Protein AF-A0A937RK94-F1 (afdb_monomer)

Sequence (87 aa):
MPGHSPTSSYFSETDAGLTAAELDAARAELACYRVTYREAYAIGVLAAVAEAVAGDRVDQYTRATARRGLALAEVAHEPTGNLPGVA

pLDDT: mean 78.45, std 21.26, range [36.59, 95.88]

Foldseek 3Di:
DDDDDPPPPPDDPPPVDQDPVLLVVLCVVCVPDDLVCLQVVLVVLVVVLVVCVVVVVDDPVSVVSNSSSVSSNVNSPPPPPPDPDDD

Solvent-accessible surface area (backbone atoms only — not comparable to full-atom values): 5379 Å² total; per-residue (Å²): 135,86,81,80,72,80,76,80,83,83,69,77,85,85,73,84,66,86,50,72,67,51,41,50,52,26,45,62,60,46,66,81,43,59,76,90,48,30,49,63,49,18,50,53,44,41,50,56,36,51,54,33,54,76,66,72,56,75,46,75,63,43,53,52,46,42,55,50,18,52,25,24,42,55,56,46,66,51,74,82,85,77,66,92,83,86,129

Radius of gyration: 18.22 Å; Cα contacts (8 Å, |Δi|>4): 54; chains: 1; bounding box: 58×34×46 Å

Structure (mmCIF, N/CA/C/O backbone):
data_AF-A0A937RK94-F1
#
_entry.id   AF-A0A937RK94-F1
#
loop_
_atom_site.group_PDB
_atom_site.id
_atom_site.type_symbol
_atom_site.label_atom_id
_atom_site.label_alt_id
_atom_site.label_comp_id
_atom_site.label_asym_id
_atom_site.label_entity_id
_atom_site.label_seq_id
_atom_site.pdbx_PDB_ins_code
_atom_site.Cartn_x
_atom_site.Cartn_y
_atom_site.Cartn_z
_atom_site.occupancy
_atom_site.B_iso_or_equiv
_atom_site.auth_seq_id
_atom_site.auth_comp_id
_atom_site.auth_asym_id
_atom_site.auth_atom_id
_atom_site.pdbx_PDB_model_num
ATOM 1 N N . MET A 1 1 ? 45.578 -25.130 -3.364 1.00 40.44 1 MET A N 1
ATOM 2 C CA . MET A 1 1 ? 44.846 -23.981 -3.934 1.00 40.44 1 MET A CA 1
ATOM 3 C C . MET A 1 1 ? 43.622 -23.731 -3.069 1.00 40.44 1 MET A C 1
ATOM 5 O O . MET A 1 1 ? 42.859 -24.675 -2.907 1.00 40.44 1 MET A O 1
ATOM 9 N N . PRO A 1 2 ? 43.446 -22.550 -2.457 1.00 41.31 2 PRO A N 1
ATOM 10 C CA . PRO A 1 2 ? 42.218 -22.236 -1.741 1.00 41.31 2 PRO A CA 1
ATOM 11 C C . PRO A 1 2 ? 41.146 -21.793 -2.744 1.00 41.31 2 PRO A C 1
ATOM 13 O O . PRO A 1 2 ? 41.380 -20.905 -3.561 1.00 41.31 2 PRO A O 1
ATOM 16 N N . GLY A 1 3 ? 39.989 -22.453 -2.701 1.00 39.81 3 GLY A N 1
ATOM 17 C CA . GLY A 1 3 ? 38.822 -22.093 -3.494 1.00 39.81 3 GLY A CA 1
ATOM 18 C C . GLY A 1 3 ? 38.225 -20.783 -2.995 1.00 39.81 3 GLY A C 1
ATOM 19 O O . GLY A 1 3 ? 37.727 -20.710 -1.873 1.00 39.81 3 GLY A O 1
ATOM 20 N N . HIS A 1 4 ? 38.264 -19.754 -3.834 1.00 39.16 4 HIS A N 1
ATOM 21 C CA . HIS A 1 4 ? 37.453 -18.563 -3.638 1.00 39.16 4 HIS A CA 1
ATOM 22 C C . HIS A 1 4 ? 35.993 -18.941 -3.897 1.00 39.16 4 HIS A C 1
ATOM 24 O O . HIS A 1 4 ? 35.568 -19.067 -5.043 1.00 39.16 4 HIS A O 1
ATOM 30 N N . SER A 1 5 ? 35.227 -19.148 -2.825 1.00 44.16 5 SER A N 1
ATOM 31 C CA . SER A 1 5 ? 33.773 -19.020 -2.916 1.00 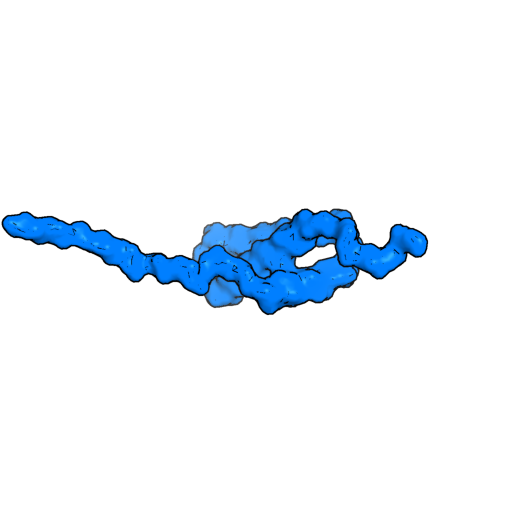44.16 5 SER A CA 1
ATOM 32 C C . SER A 1 5 ? 33.479 -17.553 -3.225 1.00 44.16 5 SER A C 1
ATOM 34 O O . SER A 1 5 ? 33.994 -16.692 -2.505 1.00 44.16 5 SER A O 1
ATOM 36 N N . PRO A 1 6 ? 32.712 -17.223 -4.275 1.00 47.84 6 PRO A N 1
ATOM 37 C CA . PRO A 1 6 ? 32.278 -15.855 -4.468 1.00 47.84 6 PRO A CA 1
ATOM 38 C C . PRO A 1 6 ? 31.362 -15.513 -3.294 1.00 47.84 6 PRO A C 1
ATOM 40 O O . PRO A 1 6 ? 30.248 -16.023 -3.188 1.00 47.84 6 PRO A O 1
ATOM 43 N N . THR A 1 7 ? 31.839 -14.671 -2.379 1.00 47.16 7 THR A N 1
ATOM 44 C CA . THR A 1 7 ? 30.959 -13.905 -1.501 1.00 47.16 7 THR A CA 1
ATOM 45 C C . THR A 1 7 ? 30.029 -13.129 -2.417 1.00 47.16 7 THR A C 1
ATOM 47 O O . THR A 1 7 ? 30.443 -12.165 -3.058 1.00 47.16 7 THR A O 1
ATOM 50 N N . SER A 1 8 ? 28.797 -13.621 -2.535 1.00 42.75 8 SER A N 1
ATOM 51 C CA . SER A 1 8 ? 27.683 -12.934 -3.171 1.00 42.75 8 SER A CA 1
ATOM 52 C C . SER A 1 8 ? 27.449 -11.633 -2.411 1.00 42.75 8 SER A C 1
ATOM 54 O O . SER A 1 8 ? 26.694 -11.576 -1.449 1.00 42.75 8 SER A O 1
ATOM 56 N N . SER A 1 9 ? 28.159 -10.583 -2.805 1.00 43.50 9 SER A N 1
ATOM 57 C CA . SER A 1 9 ? 28.017 -9.234 -2.270 1.00 43.50 9 SER A CA 1
ATOM 58 C C . SER A 1 9 ? 26.938 -8.460 -3.035 1.00 43.50 9 SER A C 1
ATOM 60 O O . SER A 1 9 ? 27.110 -7.272 -3.293 1.00 43.50 9 SER A O 1
ATOM 62 N N . TYR A 1 10 ? 25.869 -9.133 -3.483 1.00 43.72 10 TYR A N 1
ATOM 63 C CA . TYR A 1 10 ? 24.854 -8.526 -4.355 1.00 43.72 10 TYR A CA 1
ATOM 64 C C . TYR A 1 10 ? 23.582 -8.067 -3.635 1.00 43.72 10 TYR A C 1
ATOM 66 O O . TYR A 1 10 ? 22.686 -7.536 -4.277 1.00 43.72 10 TYR A O 1
ATOM 74 N N . PHE A 1 11 ? 23.497 -8.210 -2.313 1.00 39.38 11 PHE A N 1
ATOM 75 C CA . PHE A 1 11 ? 22.407 -7.629 -1.534 1.00 39.38 11 PHE A CA 1
ATOM 76 C C . PHE A 1 11 ? 22.964 -7.053 -0.239 1.00 39.38 11 PHE A C 1
ATOM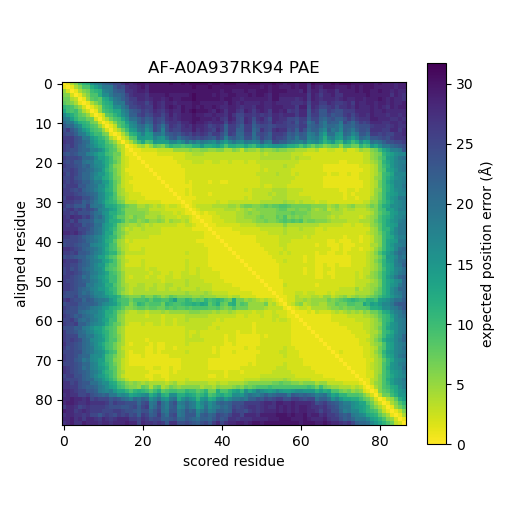 78 O O . PHE A 1 11 ? 23.220 -7.770 0.721 1.00 39.38 11 PHE A O 1
ATOM 85 N N . SER A 1 12 ? 23.192 -5.741 -0.233 1.00 38.62 12 SER A N 1
ATOM 86 C CA . SER A 1 12 ? 23.385 -5.005 1.012 1.00 38.62 12 SER A CA 1
ATOM 87 C C . SER A 1 12 ? 22.048 -5.017 1.755 1.00 38.62 12 SER A C 1
ATOM 89 O O . SER A 1 12 ? 21.076 -4.436 1.278 1.00 38.62 12 SER A O 1
ATOM 91 N N . GLU A 1 13 ? 21.995 -5.685 2.906 1.00 46.06 13 GLU A N 1
ATOM 92 C CA . GLU A 1 13 ? 20.837 -5.836 3.811 1.00 46.06 13 GLU A CA 1
ATOM 93 C C . GLU A 1 13 ? 20.303 -4.513 4.409 1.00 46.06 13 GLU A C 1
ATOM 95 O O . GLU A 1 13 ? 19.528 -4.517 5.361 1.00 46.06 13 GLU A O 1
ATOM 100 N N . THR A 1 14 ? 20.685 -3.357 3.869 1.00 45.69 14 THR A N 1
ATOM 101 C CA . THR A 1 14 ? 20.384 -2.035 4.434 1.00 45.69 14 THR A CA 1
ATOM 102 C C . THR A 1 14 ? 19.175 -1.322 3.822 1.00 45.69 14 THR A C 1
ATOM 104 O O . THR A 1 14 ? 18.876 -0.212 4.247 1.00 45.69 14 THR A O 1
ATOM 107 N N . ASP A 1 15 ? 18.442 -1.945 2.891 1.00 50.41 15 ASP A N 1
ATOM 108 C CA . ASP A 1 15 ? 17.244 -1.348 2.256 1.00 50.41 15 ASP A CA 1
ATOM 109 C C . ASP A 1 15 ? 16.007 -2.278 2.272 1.00 50.41 15 ASP A C 1
ATOM 111 O O . ASP A 1 15 ? 15.068 -2.130 1.490 1.00 50.41 15 ASP A O 1
ATOM 115 N N . ALA A 1 16 ? 16.013 -3.293 3.145 1.00 59.56 16 ALA A N 1
ATOM 116 C CA . ALA A 1 16 ? 15.029 -4.381 3.131 1.00 59.56 16 ALA A CA 1
ATOM 117 C C . ALA A 1 16 ? 13.696 -4.064 3.844 1.00 59.56 16 ALA A C 1
ATOM 119 O O . ALA A 1 16 ? 12.773 -4.874 3.789 1.00 59.56 16 ALA A O 1
ATOM 120 N N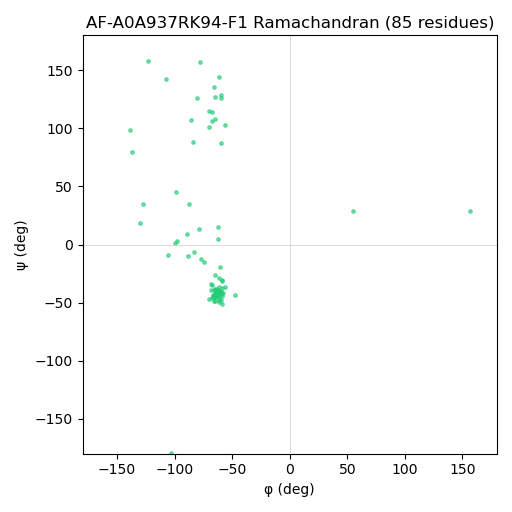 . GLY A 1 17 ? 13.579 -2.912 4.514 1.00 78.19 17 GLY A N 1
ATOM 121 C CA . GLY A 1 17 ? 12.411 -2.541 5.317 1.00 78.19 17 GLY A CA 1
ATOM 122 C C . GLY A 1 17 ? 11.758 -1.228 4.886 1.00 78.19 17 GLY A C 1
ATOM 123 O O . GLY A 1 17 ? 12.388 -0.360 4.275 1.00 78.19 17 GLY A O 1
ATOM 124 N N . LEU A 1 18 ? 10.482 -1.077 5.240 1.00 87.31 18 LEU A N 1
ATOM 125 C CA . LEU A 1 18 ? 9.796 0.212 5.195 1.00 87.31 18 LEU A CA 1
ATOM 126 C C . LEU A 1 18 ? 10.417 1.157 6.221 1.00 87.31 18 LEU A C 1
ATOM 128 O O . LEU A 1 18 ? 10.682 0.782 7.364 1.00 87.31 18 LEU A O 1
ATOM 132 N N . THR A 1 19 ? 10.645 2.396 5.815 1.00 91.94 19 THR A N 1
ATOM 133 C CA . THR A 1 19 ? 11.157 3.435 6.705 1.00 91.94 19 THR A CA 1
ATOM 134 C C . THR A 1 19 ? 10.045 3.970 7.606 1.00 91.94 19 THR A C 1
ATOM 136 O O . THR A 1 19 ? 8.865 3.936 7.257 1.00 91.94 19 THR A O 1
ATOM 139 N N . ALA A 1 20 ? 10.419 4.547 8.753 1.00 90.75 20 ALA A N 1
ATOM 140 C CA . ALA A 1 20 ? 9.460 5.220 9.631 1.00 90.75 20 ALA A CA 1
ATOM 141 C C . ALA A 1 20 ? 8.685 6.332 8.898 1.00 90.75 20 ALA A C 1
ATOM 143 O O . ALA A 1 20 ? 7.483 6.470 9.093 1.00 90.75 20 ALA A O 1
ATOM 144 N N . ALA A 1 21 ? 9.348 7.060 7.993 1.00 92.81 21 ALA A N 1
ATOM 145 C CA . ALA A 1 21 ? 8.716 8.101 7.187 1.00 92.81 21 ALA A CA 1
ATOM 146 C C . ALA A 1 21 ? 7.644 7.547 6.232 1.00 92.81 21 ALA A C 1
ATOM 148 O O . ALA A 1 21 ? 6.602 8.173 6.051 1.00 92.81 21 ALA A O 1
ATOM 149 N N . GLU A 1 22 ? 7.870 6.373 5.636 1.00 93.69 22 GLU A N 1
ATOM 150 C CA . GLU A 1 22 ? 6.877 5.712 4.779 1.00 93.69 22 GLU A CA 1
ATOM 151 C C . GLU A 1 22 ? 5.670 5.223 5.582 1.00 93.69 22 GLU A C 1
ATOM 153 O O . GLU A 1 22 ? 4.535 5.372 5.131 1.00 93.69 22 GLU A O 1
ATOM 158 N N . LEU A 1 23 ? 5.902 4.698 6.787 1.00 93.56 23 LEU A N 1
ATOM 159 C CA . LEU A 1 23 ? 4.828 4.299 7.698 1.00 93.56 23 LEU A CA 1
ATOM 160 C C . LEU A 1 23 ? 4.025 5.510 8.190 1.00 93.56 23 LEU A C 1
ATOM 162 O O . LEU A 1 23 ? 2.799 5.468 8.188 1.00 93.56 23 LEU A O 1
ATOM 166 N N . ASP A 1 24 ? 4.681 6.612 8.555 1.00 94.62 24 ASP A N 1
ATOM 167 C CA . ASP A 1 24 ? 3.998 7.837 8.984 1.00 94.62 24 ASP A CA 1
ATOM 168 C C . ASP A 1 24 ? 3.190 8.471 7.847 1.00 94.62 24 ASP A C 1
ATOM 170 O O . ASP A 1 24 ? 2.055 8.903 8.061 1.00 94.62 24 ASP A O 1
ATOM 174 N N . ALA A 1 25 ? 3.721 8.460 6.622 1.00 93.62 25 ALA A N 1
ATOM 175 C CA . ALA A 1 25 ? 2.976 8.878 5.440 1.00 93.62 25 ALA A CA 1
ATOM 176 C C . ALA A 1 25 ? 1.744 7.988 5.207 1.00 93.62 25 ALA A C 1
ATOM 178 O O . ALA A 1 25 ? 0.648 8.505 4.990 1.00 93.62 25 ALA A O 1
ATOM 179 N N . ALA A 1 26 ? 1.888 6.663 5.322 1.00 94.56 26 ALA A N 1
ATOM 180 C CA . ALA A 1 26 ? 0.777 5.723 5.201 1.00 94.56 26 ALA A CA 1
ATOM 181 C C . ALA A 1 26 ? -0.281 5.913 6.304 1.00 94.56 26 ALA A C 1
ATOM 183 O O . ALA A 1 26 ? -1.478 5.885 6.014 1.00 94.56 26 ALA A O 1
ATOM 184 N N . ARG A 1 27 ? 0.127 6.183 7.553 1.00 93.56 27 ARG A N 1
ATOM 185 C CA . ARG A 1 27 ? -0.787 6.538 8.657 1.00 93.56 27 ARG A CA 1
ATOM 186 C C . ARG A 1 27 ? -1.556 7.815 8.368 1.00 93.56 27 ARG A C 1
ATOM 188 O O . ARG A 1 27 ? -2.776 7.826 8.526 1.00 93.56 27 ARG A O 1
ATOM 195 N N . ALA A 1 28 ? -0.870 8.868 7.927 1.00 94.44 28 ALA A N 1
ATOM 196 C CA . ALA A 1 28 ? -1.505 10.131 7.564 1.00 94.44 28 ALA A CA 1
ATOM 197 C C . ALA A 1 28 ? -2.513 9.945 6.418 1.00 94.44 28 ALA A C 1
ATOM 199 O O . ALA A 1 28 ? -3.609 10.500 6.455 1.00 94.44 28 ALA A O 1
ATOM 200 N N . GLU A 1 29 ? -2.177 9.114 5.433 1.00 94.06 29 GLU A N 1
ATOM 201 C CA . GLU A 1 29 ? -3.051 8.807 4.306 1.00 94.06 29 GLU A CA 1
ATOM 202 C C . GLU A 1 29 ? -4.294 8.003 4.733 1.00 94.06 29 GLU A C 1
ATOM 204 O O . GLU A 1 29 ? -5.424 8.357 4.385 1.00 94.06 29 GLU A O 1
ATOM 209 N N . LEU A 1 30 ? -4.112 6.959 5.548 1.00 91.88 30 LEU A N 1
ATOM 210 C CA . LEU A 1 30 ? -5.200 6.114 6.051 1.00 91.88 30 LEU A CA 1
ATOM 211 C C . LEU A 1 30 ? -6.052 6.781 7.140 1.00 91.88 30 LEU A C 1
ATOM 213 O O . LEU A 1 30 ? -7.160 6.308 7.418 1.00 91.88 30 LEU A O 1
ATOM 217 N N . ALA A 1 31 ? -5.589 7.883 7.738 1.00 90.25 31 ALA A N 1
ATOM 218 C CA . ALA A 1 31 ? -6.348 8.655 8.722 1.00 90.25 31 ALA A CA 1
ATOM 219 C C . ALA A 1 31 ? -7.679 9.181 8.155 1.00 90.25 31 ALA A C 1
ATOM 221 O O . ALA A 1 31 ? -8.664 9.268 8.886 1.00 90.25 31 ALA A O 1
ATOM 222 N N . CYS A 1 32 ? -7.735 9.455 6.848 1.00 86.00 32 CYS A N 1
ATOM 223 C CA . CYS A 1 32 ? -8.938 9.919 6.150 1.00 86.00 32 CYS A CA 1
ATOM 224 C C . CYS A 1 32 ? -9.965 8.806 5.871 1.00 86.00 32 CYS A C 1
ATOM 226 O O . CYS A 1 32 ? -11.103 9.098 5.498 1.00 86.00 32 CYS A O 1
ATOM 228 N N . TYR A 1 33 ? -9.590 7.535 6.043 1.00 85.81 33 TYR A N 1
ATOM 229 C CA . TYR A 1 33 ? -10.442 6.385 5.749 1.00 85.81 33 TYR A CA 1
ATOM 230 C C . TYR A 1 33 ? -10.933 5.713 7.030 1.00 85.81 33 TYR A C 1
ATOM 232 O O . TYR A 1 33 ? -10.195 5.554 8.009 1.00 85.81 33 TYR A O 1
ATOM 240 N N . ARG A 1 34 ? -12.189 5.240 7.008 1.00 86.56 34 ARG A N 1
ATOM 241 C CA . ARG A 1 34 ? -12.686 4.352 8.068 1.00 86.56 34 ARG A CA 1
ATOM 242 C C . ARG A 1 34 ? -11.850 3.078 8.081 1.00 86.56 34 ARG A C 1
ATOM 244 O O . ARG A 1 34 ? -11.500 2.571 7.019 1.00 86.56 34 ARG A O 1
ATOM 251 N N . VAL A 1 35 ? -11.616 2.539 9.275 1.00 83.56 35 VAL A N 1
ATOM 252 C CA . VAL A 1 35 ? -10.814 1.324 9.511 1.00 83.56 35 VAL A CA 1
ATOM 253 C C . VAL A 1 35 ? -11.213 0.186 8.568 1.00 83.56 35 VAL A C 1
ATOM 255 O O . VAL A 1 35 ? -10.354 -0.407 7.931 1.00 83.56 35 VAL A O 1
ATOM 258 N N . THR A 1 36 ? -12.518 -0.025 8.378 1.00 86.44 36 THR A N 1
ATOM 259 C CA . THR A 1 36 ? -13.083 -1.064 7.499 1.00 86.44 36 THR A CA 1
ATOM 260 C C . THR A 1 36 ? -12.690 -0.948 6.022 1.00 86.44 36 THR A C 1
ATOM 262 O O . THR A 1 36 ? -12.835 -1.917 5.290 1.00 86.44 36 THR A O 1
ATOM 265 N N . TYR A 1 37 ? -12.238 0.222 5.559 1.00 88.44 37 TYR A N 1
ATOM 266 C CA . TYR A 1 37 ? -11.852 0.459 4.163 1.00 88.44 37 TYR A CA 1
ATOM 267 C C . TYR A 1 37 ? -10.337 0.540 3.949 1.00 88.44 37 TYR A C 1
ATOM 269 O O . TYR A 1 37 ? -9.897 0.563 2.801 1.00 88.44 37 TYR A O 1
ATOM 277 N N . ARG A 1 38 ? -9.533 0.582 5.019 1.00 90.94 38 ARG A N 1
ATOM 278 C CA . ARG A 1 38 ? -8.073 0.751 4.921 1.00 90.94 38 ARG A CA 1
ATOM 279 C C . ARG A 1 38 ? -7.406 -0.423 4.212 1.00 90.94 38 ARG A C 1
ATOM 281 O O . ARG A 1 38 ? -6.578 -0.216 3.332 1.00 90.94 38 ARG A O 1
ATOM 288 N N . GLU A 1 39 ? -7.827 -1.639 4.546 1.00 90.25 39 GLU A N 1
ATOM 289 C CA . GLU A 1 39 ? -7.311 -2.865 3.936 1.00 90.25 39 GLU A CA 1
ATOM 290 C C . GLU A 1 39 ? -7.667 -2.948 2.445 1.00 90.25 39 GLU A C 1
ATOM 292 O O . GLU A 1 39 ? -6.788 -3.128 1.607 1.00 90.25 39 GLU A O 1
ATOM 297 N N . ALA A 1 40 ? -8.936 -2.716 2.092 1.00 93.06 40 ALA A N 1
ATOM 298 C CA . ALA A 1 40 ? -9.377 -2.703 0.696 1.00 93.06 40 ALA A CA 1
ATOM 299 C C . ALA A 1 40 ? -8.621 -1.654 -0.139 1.00 93.06 40 ALA A C 1
ATOM 301 O O . ALA A 1 40 ? -8.277 -1.901 -1.295 1.00 93.06 40 ALA A O 1
ATOM 302 N N . TYR A 1 41 ? -8.327 -0.497 0.458 1.00 93.12 41 TYR A N 1
ATOM 303 C CA . TYR A 1 41 ? -7.536 0.544 -0.182 1.00 93.12 41 TYR A CA 1
ATOM 304 C C . TYR A 1 41 ? -6.087 0.099 -0.438 1.00 93.12 41 TYR A C 1
ATOM 306 O O . TYR A 1 41 ? -5.603 0.218 -1.565 1.00 93.12 41 TYR A O 1
ATOM 314 N N . ALA A 1 42 ? -5.414 -0.471 0.567 1.00 94.19 42 ALA A N 1
ATOM 315 C CA . ALA A 1 42 ? -4.057 -1.001 0.421 1.00 94.19 42 ALA A CA 1
ATOM 316 C C . ALA A 1 42 ? -3.981 -2.110 -0.646 1.00 94.19 42 ALA A C 1
ATOM 318 O O . ALA A 1 42 ? -3.088 -2.093 -1.496 1.00 94.19 42 ALA A O 1
ATOM 319 N N . ILE A 1 43 ? -4.964 -3.020 -0.665 1.00 94.88 43 ILE A N 1
ATOM 320 C CA . ILE A 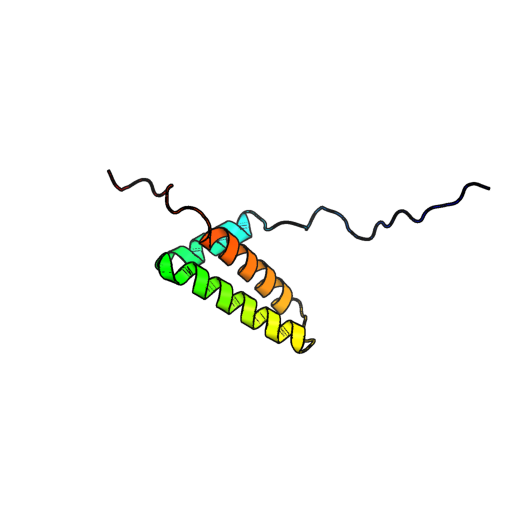1 43 ? -5.090 -4.070 -1.687 1.00 94.88 43 ILE A CA 1
ATOM 321 C C . ILE A 1 43 ? -5.207 -3.457 -3.086 1.00 94.88 43 ILE A C 1
ATOM 323 O O . ILE A 1 43 ? -4.528 -3.911 -4.005 1.00 94.88 43 ILE A O 1
ATOM 327 N N . GLY A 1 44 ? -6.017 -2.409 -3.260 1.00 95.88 44 GLY A N 1
ATOM 328 C CA . GLY A 1 44 ? -6.161 -1.724 -4.547 1.00 95.88 44 GLY A CA 1
ATOM 329 C C . GLY A 1 44 ? -4.847 -1.128 -5.061 1.00 95.88 44 GLY A C 1
ATOM 330 O O . GLY A 1 44 ? -4.527 -1.258 -6.242 1.00 95.88 44 GLY A O 1
ATOM 331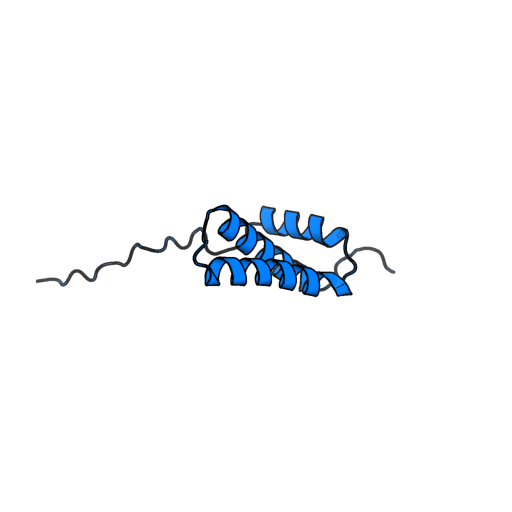 N N . VAL A 1 45 ? -4.046 -0.529 -4.173 1.00 95.12 45 VAL A N 1
ATOM 332 C CA . VAL A 1 45 ? -2.718 0.002 -4.528 1.00 95.12 45 VAL A CA 1
ATOM 333 C C . VAL A 1 45 ? -1.773 -1.123 -4.960 1.00 95.12 45 VAL A C 1
ATOM 335 O O . VAL A 1 45 ? -1.093 -0.997 -5.979 1.00 95.12 45 VAL A O 1
ATOM 338 N N . LEU A 1 46 ? -1.752 -2.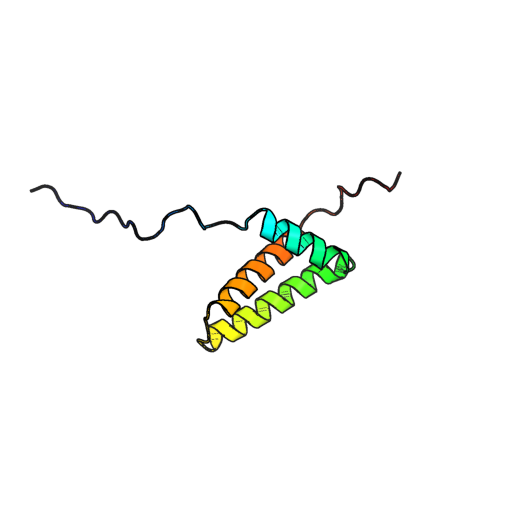241 -4.231 1.00 95.69 46 LEU A N 1
ATOM 339 C CA . LEU A 1 46 ? -0.917 -3.397 -4.572 1.00 95.69 46 LEU A CA 1
ATOM 340 C C . LEU A 1 46 ? -1.366 -4.088 -5.869 1.00 95.69 46 LEU A C 1
ATOM 342 O O . LEU A 1 46 ? -0.520 -4.534 -6.642 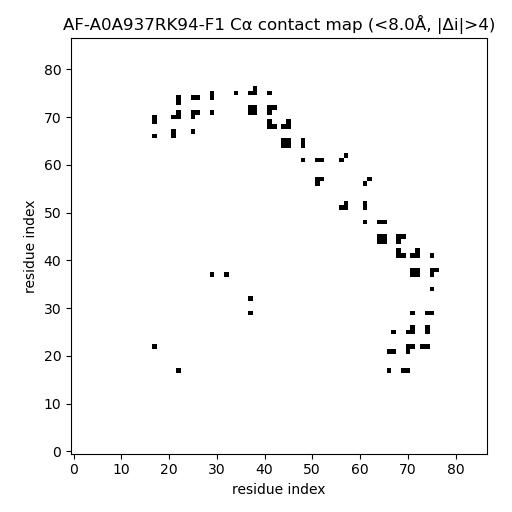1.00 95.69 46 LEU A O 1
ATOM 346 N N . ALA A 1 47 ? -2.670 -4.132 -6.152 1.00 95.50 47 ALA A N 1
ATOM 347 C CA . ALA A 1 47 ? -3.201 -4.673 -7.401 1.00 95.50 47 ALA A CA 1
ATOM 348 C C . ALA A 1 47 ? -2.715 -3.870 -8.621 1.00 95.50 47 ALA A C 1
ATOM 350 O O . ALA A 1 47 ? -2.238 -4.460 -9.589 1.00 95.50 47 ALA A O 1
ATOM 351 N N . ALA A 1 48 ? -2.726 -2.535 -8.547 1.00 92.94 48 ALA A N 1
ATOM 352 C CA . ALA A 1 48 ? -2.199 -1.681 -9.615 1.00 92.94 48 ALA A CA 1
ATOM 353 C C . ALA A 1 48 ? -0.694 -1.911 -9.865 1.00 92.94 48 ALA A C 1
ATOM 355 O O . ALA A 1 48 ? -0.232 -1.901 -11.007 1.00 92.94 48 ALA A O 1
ATOM 356 N N . VAL A 1 49 ? 0.078 -2.166 -8.803 1.00 95.44 49 VAL A N 1
ATOM 357 C CA . VAL A 1 49 ? 1.498 -2.538 -8.914 1.00 95.44 49 VAL A CA 1
ATOM 358 C C . VAL A 1 49 ? 1.653 -3.905 -9.576 1.00 95.44 49 VAL A C 1
ATOM 360 O O . VAL A 1 49 ? 2.493 -4.055 -10.461 1.00 95.44 49 VAL A O 1
ATOM 363 N N . ALA A 1 50 ? 0.842 -4.892 -9.192 1.00 94.12 50 ALA A N 1
ATOM 364 C CA . ALA A 1 50 ? 0.876 -6.223 -9.792 1.00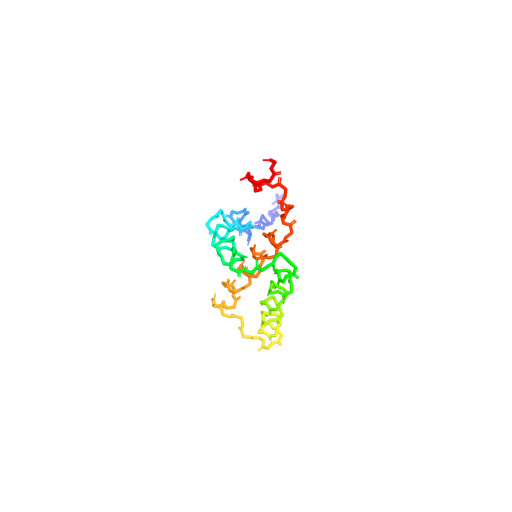 94.12 50 ALA A CA 1
ATOM 365 C C . ALA A 1 50 ? 0.585 -6.173 -11.302 1.00 94.12 50 ALA A C 1
ATOM 367 O O . ALA A 1 50 ? 1.286 -6.817 -12.082 1.00 94.12 50 ALA A O 1
ATOM 368 N N . GLU A 1 51 ? -0.378 -5.355 -11.732 1.00 94.75 51 GLU A N 1
ATOM 369 C CA . GLU A 1 51 ? -0.662 -5.116 -13.153 1.00 94.75 51 GLU A CA 1
ATOM 370 C C . GLU A 1 51 ? 0.511 -4.446 -13.887 1.00 94.75 51 GLU A C 1
ATOM 372 O O . GLU A 1 51 ? 0.830 -4.808 -15.023 1.00 94.75 51 GLU A O 1
ATOM 377 N N . ALA A 1 52 ? 1.184 -3.482 -13.251 1.00 92.38 52 ALA A N 1
ATOM 378 C CA . ALA A 1 52 ? 2.361 -2.830 -13.824 1.00 92.38 52 ALA A CA 1
ATOM 379 C C . ALA A 1 52 ? 3.534 -3.810 -13.997 1.00 92.38 52 ALA A C 1
ATOM 381 O O . ALA A 1 52 ? 4.181 -3.809 -15.047 1.00 92.38 52 ALA A O 1
ATOM 382 N N . VAL A 1 53 ? 3.763 -4.680 -13.008 1.00 92.38 53 VAL A N 1
ATOM 383 C CA . VAL A 1 53 ? 4.784 -5.739 -13.056 1.00 92.38 53 VAL A CA 1
ATOM 384 C C . VAL A 1 53 ? 4.455 -6.774 -14.130 1.00 92.38 53 VAL A C 1
ATOM 386 O O . VAL A 1 53 ? 5.327 -7.123 -14.920 1.00 92.38 53 VAL A O 1
ATOM 389 N N . ALA A 1 54 ? 3.202 -7.230 -14.215 1.00 93.38 54 ALA A N 1
ATOM 390 C CA . ALA A 1 54 ? 2.770 -8.188 -15.235 1.00 93.38 54 ALA A CA 1
ATOM 391 C C . ALA A 1 54 ? 2.928 -7.645 -16.667 1.00 93.38 54 ALA A C 1
ATOM 393 O O . ALA A 1 54 ? 3.143 -8.415 -17.600 1.00 93.38 54 ALA A O 1
ATOM 394 N N . GLY A 1 55 ? 2.837 -6.323 -16.838 1.00 93.19 55 GLY A N 1
ATOM 395 C CA . GLY A 1 55 ? 3.066 -5.638 -18.110 1.00 93.19 55 GLY A CA 1
ATOM 396 C C . GLY A 1 55 ? 4.515 -5.220 -18.379 1.00 93.19 55 GLY A C 1
ATOM 397 O O . GLY A 1 55 ? 4.721 -4.445 -19.308 1.00 93.19 55 GLY A O 1
ATOM 398 N N . ASP A 1 56 ? 5.485 -5.654 -17.566 1.00 89.50 56 ASP A N 1
ATOM 399 C CA . ASP A 1 56 ? 6.914 -5.300 -17.662 1.00 89.50 56 ASP A CA 1
ATOM 400 C C . ASP A 1 56 ? 7.199 -3.780 -17.644 1.00 89.50 56 ASP A C 1
ATOM 402 O O . ASP A 1 56 ? 8.174 -3.278 -18.200 1.00 89.50 56 ASP A O 1
ATOM 406 N N . ARG A 1 57 ? 6.332 -3.003 -16.980 1.00 83.81 57 ARG A N 1
ATOM 407 C CA . ARG A 1 57 ? 6.460 -1.541 -16.832 1.00 83.81 57 ARG A CA 1
ATOM 408 C C . ARG A 1 57 ? 7.066 -1.168 -15.481 1.00 83.81 57 ARG A C 1
ATOM 410 O O . ARG A 1 57 ? 6.561 -0.289 -14.791 1.00 83.81 57 ARG A O 1
ATOM 417 N N . VAL A 1 58 ? 8.130 -1.855 -15.068 1.00 88.94 58 VAL A N 1
ATOM 418 C CA . VAL A 1 58 ? 8.739 -1.640 -13.747 1.00 88.94 58 VAL A CA 1
ATOM 419 C C . VAL A 1 58 ? 9.719 -0.470 -13.788 1.00 88.94 58 VAL A C 1
ATOM 421 O O . VAL A 1 58 ? 10.920 -0.633 -13.993 1.00 88.94 58 VAL A O 1
ATOM 424 N N . ASP A 1 59 ? 9.193 0.725 -13.548 1.00 91.38 59 ASP A N 1
ATOM 425 C CA . ASP A 1 59 ? 9.971 1.950 -13.387 1.00 91.38 59 ASP A CA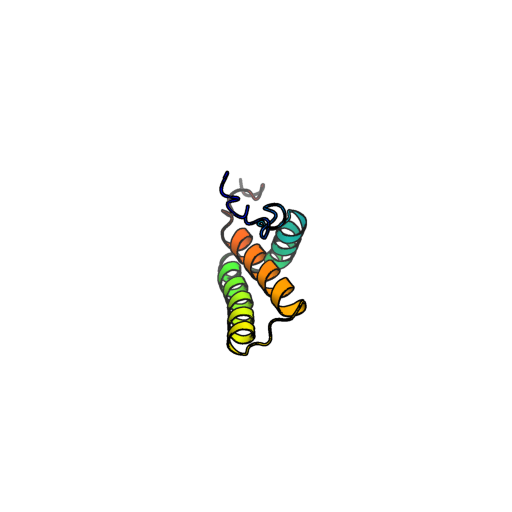 1
ATOM 426 C C . ASP A 1 59 ? 10.108 2.371 -11.910 1.00 91.38 59 ASP A C 1
ATOM 428 O O . ASP A 1 59 ? 9.639 1.711 -10.975 1.00 91.38 59 ASP A O 1
ATOM 432 N N . GLN A 1 60 ? 10.789 3.496 -11.683 1.00 89.44 60 GLN A N 1
ATOM 433 C CA . GLN A 1 60 ? 10.953 4.074 -10.347 1.00 89.44 60 GLN A CA 1
ATOM 434 C C . GLN A 1 60 ? 9.614 4.412 -9.675 1.00 89.44 60 GLN A C 1
ATOM 436 O O . GLN A 1 60 ? 9.501 4.314 -8.454 1.00 89.44 60 GLN A O 1
ATOM 441 N N . TYR A 1 61 ? 8.596 4.776 -10.463 1.00 89.44 61 TYR A N 1
ATOM 442 C CA . TYR A 1 61 ? 7.273 5.098 -9.948 1.00 89.44 61 TYR A CA 1
ATOM 443 C C . TYR A 1 61 ? 6.591 3.835 -9.430 1.00 89.44 61 TYR A C 1
ATOM 445 O O . TYR A 1 61 ? 6.142 3.809 -8.292 1.00 89.44 61 TYR A O 1
ATOM 453 N N . THR A 1 62 ? 6.635 2.754 -10.202 1.00 91.62 62 THR A N 1
ATOM 454 C CA . THR A 1 62 ? 6.096 1.442 -9.830 1.00 91.62 62 THR A CA 1
ATOM 455 C C . THR A 1 62 ? 6.724 0.925 -8.538 1.00 91.62 62 THR A C 1
ATOM 457 O O . THR A 1 62 ? 6.017 0.444 -7.653 1.00 91.62 62 THR A O 1
ATOM 460 N N . ARG A 1 63 ? 8.045 1.088 -8.370 1.00 90.75 63 ARG A N 1
ATOM 461 C CA . ARG A 1 63 ? 8.742 0.737 -7.120 1.00 90.75 63 ARG A CA 1
ATOM 462 C C . ARG A 1 63 ? 8.287 1.597 -5.939 1.00 90.75 63 ARG A C 1
ATOM 464 O O . ARG A 1 63 ? 8.046 1.059 -4.861 1.00 90.75 63 ARG A O 1
ATOM 471 N N . ALA A 1 64 ? 8.133 2.906 -6.131 1.00 92.00 64 ALA A N 1
ATOM 472 C CA . ALA A 1 64 ? 7.619 3.798 -5.093 1.00 92.00 64 ALA A CA 1
ATOM 473 C C . ALA A 1 64 ? 6.163 3.457 -4.719 1.00 92.00 64 ALA A C 1
ATOM 475 O O . ALA A 1 64 ? 5.820 3.424 -3.539 1.00 92.00 64 ALA A O 1
ATOM 476 N N . THR A 1 65 ? 5.316 3.130 -5.700 1.00 94.56 65 THR A N 1
ATOM 477 C CA . THR A 1 65 ? 3.937 2.681 -5.472 1.00 94.56 65 THR A CA 1
ATOM 478 C C . THR A 1 65 ? 3.896 1.345 -4.734 1.00 94.56 65 THR A C 1
ATOM 480 O O . THR A 1 65 ? 3.069 1.186 -3.842 1.00 94.56 65 THR A O 1
ATOM 483 N N . ALA A 1 66 ? 4.810 0.418 -5.034 1.00 93.50 66 ALA A N 1
ATOM 484 C CA . ALA A 1 66 ? 4.941 -0.842 -4.305 1.00 93.50 66 ALA A CA 1
ATOM 485 C C . ALA A 1 66 ? 5.280 -0.603 -2.828 1.00 93.50 66 ALA A C 1
ATOM 487 O O . ALA A 1 66 ? 4.588 -1.115 -1.951 1.00 93.50 66 ALA A O 1
ATOM 488 N N . ARG A 1 67 ? 6.288 0.235 -2.546 1.00 95.00 67 ARG A N 1
ATOM 489 C CA . ARG A 1 67 ? 6.670 0.592 -1.169 1.00 95.00 67 ARG A CA 1
ATOM 490 C C . ARG A 1 67 ? 5.530 1.285 -0.425 1.00 95.00 67 ARG A C 1
ATOM 492 O O . ARG A 1 67 ? 5.225 0.915 0.705 1.00 95.00 67 ARG A O 1
ATOM 499 N N . ARG A 1 68 ? 4.825 2.210 -1.084 1.00 95.31 68 ARG A N 1
ATOM 500 C CA . ARG A 1 68 ? 3.613 2.838 -0.538 1.00 95.31 68 ARG A CA 1
ATOM 501 C C . ARG A 1 68 ? 2.521 1.809 -0.237 1.00 95.31 68 ARG A C 1
ATOM 503 O O . ARG A 1 68 ? 1.965 1.835 0.852 1.00 95.31 68 ARG A O 1
ATOM 510 N N . GLY A 1 69 ? 2.223 0.900 -1.164 1.00 95.12 69 GLY A N 1
ATOM 511 C CA . GLY A 1 69 ? 1.222 -0.154 -0.972 1.00 95.12 69 GLY A CA 1
ATOM 512 C C . GLY A 1 69 ? 1.546 -1.065 0.212 1.00 95.12 69 GLY A C 1
ATOM 513 O O . GLY A 1 69 ? 0.661 -1.371 1.006 1.00 95.12 69 GLY A O 1
ATOM 514 N N . LEU A 1 70 ? 2.821 -1.427 0.378 1.00 94.69 70 LEU A N 1
ATOM 515 C CA . LEU A 1 70 ? 3.297 -2.195 1.530 1.00 94.69 70 LEU A CA 1
ATOM 516 C C . LEU A 1 70 ? 3.130 -1.418 2.843 1.00 94.69 70 LEU A C 1
ATOM 518 O O . LEU A 1 70 ? 2.613 -1.973 3.806 1.00 94.69 70 LEU A O 1
ATOM 522 N N . ALA A 1 71 ? 3.494 -0.132 2.881 1.00 95.00 71 ALA A N 1
ATOM 523 C CA . ALA A 1 71 ? 3.305 0.699 4.072 1.00 95.00 71 ALA A CA 1
ATOM 524 C C . ALA A 1 71 ? 1.829 0.864 4.452 1.00 95.00 71 ALA A C 1
ATOM 526 O O . ALA A 1 71 ? 1.481 0.803 5.629 1.00 95.00 71 ALA A O 1
ATOM 527 N N . LEU A 1 72 ? 0.950 1.020 3.461 1.00 95.12 72 LEU A N 1
ATOM 528 C CA . LEU A 1 72 ? -0.494 1.067 3.681 1.00 95.12 72 LEU A CA 1
ATOM 529 C C . LEU A 1 72 ? -1.025 -0.261 4.231 1.00 95.12 72 LEU A C 1
ATOM 531 O O . LEU A 1 72 ? -1.866 -0.241 5.124 1.00 95.12 72 LEU A O 1
ATOM 535 N N . ALA A 1 73 ? -0.542 -1.399 3.727 1.00 93.25 73 ALA A N 1
ATOM 536 C CA . ALA A 1 73 ? -0.949 -2.715 4.212 1.00 93.25 73 ALA A CA 1
ATOM 537 C C . ALA A 1 73 ? -0.510 -2.950 5.666 1.00 93.25 73 ALA A C 1
ATOM 539 O O . ALA A 1 73 ? -1.322 -3.394 6.477 1.00 93.25 73 ALA A O 1
ATOM 540 N N . GLU A 1 74 ? 0.728 -2.579 6.006 1.00 92.19 74 GLU A N 1
ATOM 541 C CA . GLU A 1 74 ? 1.263 -2.671 7.369 1.00 92.19 74 GLU A CA 1
ATOM 542 C C . GLU A 1 74 ? 0.403 -1.856 8.348 1.00 92.19 74 GLU A C 1
ATOM 544 O O . GLU A 1 74 ? -0.099 -2.373 9.344 1.00 92.19 74 GLU A O 1
ATOM 549 N N . VAL A 1 75 ? 0.142 -0.589 8.012 1.00 92.06 75 VAL A N 1
ATOM 550 C CA . VAL A 1 75 ? -0.651 0.318 8.851 1.00 92.06 75 VAL A CA 1
ATOM 551 C C . VAL A 1 75 ? -2.125 -0.091 8.917 1.00 92.06 75 VAL A C 1
ATOM 553 O O . VAL A 1 75 ? -2.772 0.083 9.949 1.00 92.06 75 VAL A O 1
ATOM 556 N N . ALA A 1 76 ? -2.690 -0.638 7.839 1.00 89.75 76 ALA A N 1
ATOM 557 C CA . ALA A 1 76 ? -4.064 -1.135 7.842 1.00 89.75 76 ALA A CA 1
ATOM 558 C C . ALA A 1 76 ? -4.252 -2.329 8.794 1.00 89.75 76 ALA A C 1
ATOM 560 O O . ALA A 1 76 ? -5.362 -2.520 9.293 1.00 89.75 76 ALA A O 1
ATOM 561 N N . HIS A 1 77 ? -3.186 -3.095 9.056 1.00 83.62 77 HIS A N 1
ATOM 562 C CA . HIS A 1 77 ? -3.183 -4.229 9.978 1.00 83.62 77 HIS A CA 1
ATOM 563 C C . HIS A 1 77 ? -2.858 -3.842 11.434 1.00 83.62 77 HIS A C 1
ATOM 565 O O . HIS A 1 77 ? -3.022 -4.667 12.335 1.00 83.62 77 HIS A O 1
ATOM 571 N N . GLU A 1 78 ? -2.427 -2.600 11.699 1.00 81.38 78 GLU A N 1
ATOM 572 C CA . GLU A 1 78 ? -2.166 -2.141 13.065 1.00 81.38 78 GLU A CA 1
ATOM 573 C C . GLU A 1 78 ? -3.453 -2.233 13.910 1.00 81.38 78 GLU A C 1
ATOM 575 O O . GLU A 1 78 ? -4.504 -1.708 13.516 1.00 81.38 78 GLU A O 1
ATOM 580 N N . PRO A 1 79 ? -3.410 -2.876 15.094 1.00 66.50 79 PRO A N 1
ATOM 581 C CA . PRO A 1 79 ? -4.568 -2.934 15.967 1.00 66.50 79 PRO A CA 1
ATOM 582 C C . PRO A 1 79 ? -4.976 -1.508 16.335 1.00 66.50 79 PRO A C 1
ATOM 584 O O . PRO A 1 79 ? -4.193 -0.739 16.888 1.00 66.50 79 PRO A O 1
ATOM 587 N N . THR A 1 80 ? -6.241 -1.160 16.104 1.00 63.75 80 THR A N 1
ATOM 588 C CA . THR A 1 80 ? -6.821 0.163 16.410 1.00 63.75 80 THR A CA 1
ATOM 589 C C . THR A 1 80 ? -6.815 0.531 17.904 1.00 63.75 80 THR A C 1
ATOM 591 O O . THR A 1 80 ? -7.359 1.562 18.292 1.00 63.75 80 THR A O 1
ATOM 594 N N . GLY A 1 81 ? -6.214 -0.304 18.755 1.00 50.06 81 GLY A N 1
ATOM 595 C CA . GLY A 1 81 ? -6.222 -0.239 20.214 1.00 50.06 81 GLY A CA 1
ATOM 596 C C . GLY A 1 81 ? -5.272 0.773 20.859 1.00 50.06 81 GLY A C 1
ATOM 597 O O . GLY A 1 81 ? -5.081 0.691 22.065 1.00 50.06 81 GLY A O 1
ATOM 598 N N . ASN A 1 82 ? -4.691 1.719 20.114 1.00 46.03 82 ASN A N 1
ATOM 599 C CA . ASN A 1 82 ? -3.875 2.793 20.699 1.00 46.03 82 ASN A CA 1
ATOM 600 C C . ASN A 1 82 ? -4.309 4.202 20.260 1.00 46.03 82 ASN A C 1
ATOM 602 O O . ASN A 1 82 ? -3.482 5.097 20.101 1.00 46.03 82 ASN A O 1
ATOM 606 N N . LEU A 1 83 ? -5.614 4.414 20.062 1.00 46.62 83 LEU A N 1
ATOM 607 C CA . LEU A 1 83 ? -6.189 5.759 20.089 1.00 46.62 83 LEU A CA 1
ATOM 608 C C . LEU A 1 83 ? -6.512 6.108 21.555 1.00 46.62 83 LEU A C 1
ATOM 610 O O . LEU A 1 83 ? -7.460 5.541 22.105 1.00 46.62 83 LEU A O 1
ATOM 614 N N . PRO A 1 84 ? -5.759 7.005 22.220 1.00 39.94 84 PRO A N 1
ATOM 615 C CA . PRO A 1 84 ? -6.149 7.495 23.535 1.00 39.94 84 PRO A CA 1
ATOM 616 C C . PRO A 1 84 ? -7.415 8.344 23.373 1.00 39.94 84 PRO A C 1
ATOM 618 O O . PRO A 1 84 ? -7.350 9.450 22.839 1.00 39.94 84 PRO A O 1
ATOM 621 N N . GLY A 1 85 ? -8.578 7.835 23.790 1.00 44.84 85 GLY A N 1
ATOM 622 C CA . GLY A 1 85 ? -9.794 8.656 23.778 1.00 44.84 85 GLY A CA 1
ATOM 623 C C . GLY A 1 85 ? -11.149 7.958 23.730 1.00 44.84 85 GLY A C 1
ATOM 624 O O . GLY A 1 85 ? -12.084 8.557 23.208 1.00 44.84 85 GLY A O 1
ATOM 625 N N . VAL A 1 86 ? -11.298 6.739 24.258 1.00 44.72 86 VAL A N 1
ATOM 626 C CA . VAL A 1 86 ? -12.638 6.208 24.572 1.00 44.72 86 VAL A CA 1
ATOM 627 C C . VAL A 1 86 ? -12.610 5.504 25.931 1.00 44.72 86 VAL A C 1
ATOM 629 O O . VAL A 1 86 ? -12.484 4.285 26.016 1.00 44.72 86 VAL A O 1
ATOM 632 N N . ALA A 1 87 ? -12.672 6.303 26.994 1.00 36.59 87 ALA A N 1
ATOM 633 C CA . ALA A 1 87 ? -13.082 5.908 28.339 1.00 36.59 87 ALA A CA 1
ATOM 634 C C . ALA A 1 87 ? -13.736 7.120 29.010 1.00 36.59 87 ALA A C 1
ATOM 636 O O . ALA A 1 87 ? -13.189 8.234 28.831 1.00 36.59 87 ALA A O 1
#

Organism: NCBI:txid1836974

Mean predicted aligned error: 10.94 Å

Secondary structure (DSSP, 8-state):
------------TTSSS--HHHHHHHHHHHTTS-HHHHHHHHHHHHHHHHHHHHTT---HHHHHHHHHHHHHHHHHHS-STT-S---